Protein AF-A0A498MCF4-F1 (afdb_monomer)

Structure (mmCIF, N/CA/C/O backbone):
data_AF-A0A498MCF4-F1
#
_entry.id   AF-A0A498MCF4-F1
#
loop_
_atom_site.group_PDB
_atom_site.id
_atom_site.type_symbol
_atom_site.label_atom_id
_atom_site.label_alt_id
_atom_site.label_comp_id
_atom_site.label_asym_id
_atom_site.label_entity_id
_atom_site.label_seq_id
_atom_site.pdbx_PDB_ins_code
_atom_site.Cartn_x
_atom_site.Cartn_y
_atom_site.Cartn_z
_atom_site.occupancy
_atom_site.B_iso_or_equiv
_atom_site.auth_seq_id
_atom_site.auth_comp_id
_atom_site.auth_asym_id
_atom_site.auth_atom_id
_atom_site.pdbx_PDB_model_num
ATOM 1 N N . MET A 1 1 ? -23.026 6.624 40.085 1.00 54.22 1 MET A N 1
ATOM 2 C CA . MET A 1 1 ? -23.417 7.138 38.755 1.00 54.22 1 MET A CA 1
ATOM 3 C C . MET A 1 1 ? -22.404 6.622 37.748 1.00 54.22 1 MET A C 1
ATOM 5 O O . MET A 1 1 ? -21.228 6.905 37.920 1.00 54.22 1 MET A O 1
ATOM 9 N N . THR A 1 2 ? -22.813 5.826 36.762 1.00 70.94 2 THR A N 1
ATOM 10 C CA . THR A 1 2 ? -21.945 5.460 35.628 1.00 70.94 2 THR A CA 1
ATOM 11 C C . THR A 1 2 ? -21.746 6.679 34.731 1.00 70.94 2 THR A C 1
ATOM 13 O O . THR A 1 2 ? -22.713 7.376 34.422 1.00 70.94 2 THR A O 1
ATOM 16 N N . SER A 1 3 ? -20.505 6.968 34.336 1.00 88.88 3 SER A N 1
ATOM 17 C CA . SER A 1 3 ? -20.196 8.100 33.459 1.00 88.88 3 SER A C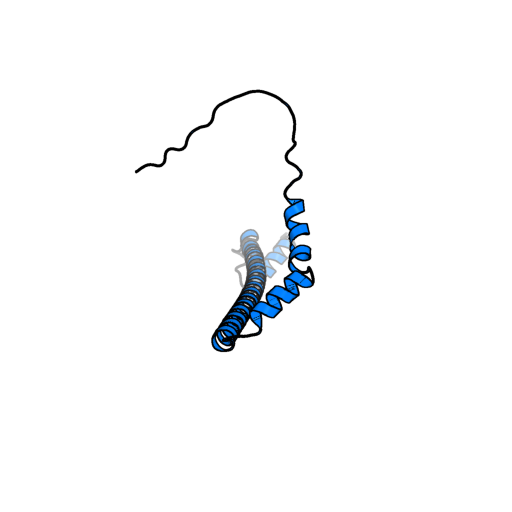A 1
ATOM 18 C C . SER A 1 3 ? -20.729 7.870 32.039 1.00 88.88 3 SER A C 1
ATOM 20 O O . SER A 1 3 ? -20.894 6.733 31.590 1.00 88.88 3 SER A O 1
ATOM 22 N N . ALA A 1 4 ? -20.955 8.957 31.296 1.00 93.19 4 ALA A N 1
ATOM 23 C CA . ALA A 1 4 ? -21.366 8.888 29.892 1.00 93.19 4 ALA A CA 1
ATOM 24 C C . ALA A 1 4 ? -20.371 8.091 29.022 1.00 93.19 4 ALA A C 1
ATOM 26 O O . ALA A 1 4 ? -20.788 7.380 28.110 1.00 93.19 4 ALA A O 1
ATOM 27 N N . SER A 1 5 ? -19.071 8.154 29.341 1.00 91.75 5 SER A N 1
ATOM 28 C CA . SER A 1 5 ? -18.026 7.389 28.649 1.00 91.75 5 SER A CA 1
ATOM 29 C C . SER A 1 5 ? -18.200 5.877 28.804 1.00 91.75 5 SER A C 1
ATOM 31 O O . SER A 1 5 ? -18.088 5.150 27.820 1.00 91.75 5 SER A O 1
ATOM 33 N N . VAL A 1 6 ? -18.544 5.404 30.005 1.00 93.62 6 VAL A N 1
ATOM 34 C CA . VAL A 1 6 ? -18.789 3.979 30.266 1.00 93.62 6 VAL A CA 1
ATOM 35 C C . VAL A 1 6 ? -20.032 3.502 29.516 1.00 93.62 6 VAL A C 1
ATOM 37 O O . VAL A 1 6 ? -19.998 2.461 28.871 1.00 93.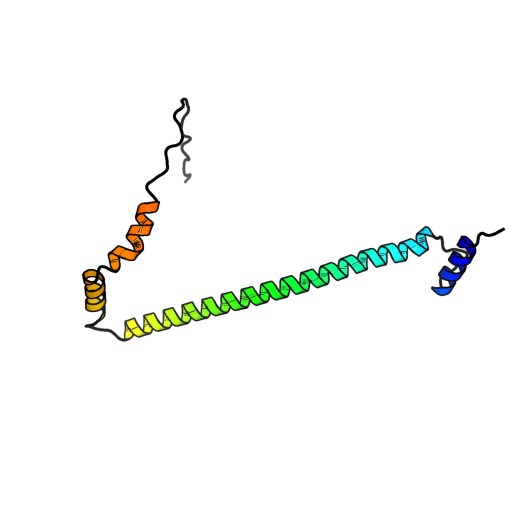62 6 VAL A O 1
ATOM 40 N N . LEU A 1 7 ? -21.116 4.285 29.517 1.00 94.62 7 LEU A N 1
ATOM 41 C CA . LEU A 1 7 ? -22.332 3.932 28.771 1.00 94.62 7 LEU A CA 1
ATOM 42 C C . LEU A 1 7 ? -22.081 3.850 27.259 1.00 94.62 7 LEU A C 1
ATOM 44 O O . LEU A 1 7 ? -22.587 2.941 26.598 1.00 94.62 7 LEU A O 1
ATOM 48 N N . GLN A 1 8 ? -21.285 4.774 26.717 1.00 95.69 8 GLN A N 1
ATOM 49 C CA . GLN A 1 8 ? -20.914 4.752 25.306 1.00 95.69 8 GLN A CA 1
ATOM 50 C C . GLN A 1 8 ? -20.054 3.531 24.978 1.00 95.69 8 GLN A C 1
ATOM 52 O O . GLN A 1 8 ? -20.314 2.876 23.972 1.00 95.69 8 GLN A O 1
ATOM 57 N N . PHE A 1 9 ? -19.080 3.198 25.829 1.00 96.12 9 PHE A N 1
ATOM 58 C CA . PHE A 1 9 ? -18.252 2.007 25.657 1.00 96.12 9 PHE A CA 1
ATOM 59 C C . PHE A 1 9 ? -19.104 0.734 25.596 1.00 96.12 9 PHE A C 1
ATOM 61 O O . PHE A 1 9 ? -19.062 0.030 24.592 1.00 96.12 9 PHE A O 1
ATOM 68 N N . LEU A 1 10 ? -19.965 0.492 26.591 1.00 96.25 10 LEU A N 1
ATOM 69 C CA . LEU A 1 10 ? -20.820 -0.702 26.631 1.00 96.25 10 LEU A CA 1
ATOM 70 C C . LEU A 1 10 ? -21.753 -0.795 25.412 1.00 96.25 10 LEU A C 1
ATOM 72 O O . LEU A 1 10 ? -21.983 -1.883 24.884 1.00 96.25 10 LEU A O 1
ATOM 76 N N . LYS A 1 11 ? -22.285 0.342 24.938 1.00 96.56 11 LYS A N 1
ATOM 77 C CA . LYS A 1 11 ? -23.099 0.396 23.714 1.00 96.56 11 LYS A CA 1
ATOM 78 C C . LYS A 1 11 ? -22.282 0.008 22.480 1.00 96.56 11 LYS A C 1
ATOM 80 O O . LYS A 1 11 ? -22.783 -0.741 21.647 1.00 96.56 11 LYS A O 1
ATOM 85 N N . THR A 1 12 ? -21.056 0.513 22.362 1.00 97.38 12 THR A N 1
ATOM 86 C CA . THR A 1 12 ? -20.153 0.189 21.252 1.00 97.38 12 THR A CA 1
ATOM 87 C C . THR A 1 12 ? -19.761 -1.286 21.281 1.00 97.38 12 THR A C 1
ATOM 89 O O . THR A 1 12 ? -19.913 -1.959 20.271 1.00 97.38 12 THR A O 1
ATOM 92 N N . VAL A 1 13 ? -19.353 -1.825 22.430 1.00 97.56 13 VAL A N 1
ATOM 93 C CA . VAL A 1 13 ? -18.989 -3.245 22.572 1.00 97.56 13 VAL A CA 1
ATOM 94 C C . VAL A 1 13 ? -20.144 -4.155 22.139 1.00 97.56 13 VAL A C 1
ATOM 96 O O . VAL A 1 13 ? -19.968 -5.006 21.268 1.00 97.56 13 VAL A O 1
ATOM 99 N N . LYS A 1 14 ? -21.367 -3.895 22.628 1.00 96.88 14 LYS A N 1
ATOM 100 C CA . LYS A 1 14 ? -22.568 -4.635 22.197 1.00 96.88 14 LYS A CA 1
ATOM 101 C C . LYS A 1 14 ? -22.864 -4.481 20.706 1.00 96.88 14 LYS A C 1
ATOM 103 O O . LYS A 1 14 ? -23.350 -5.420 20.087 1.00 96.88 14 LYS A O 1
ATOM 108 N N . HIS A 1 15 ? -22.596 -3.311 20.124 1.00 97.81 15 HIS A N 1
ATOM 109 C CA . HIS A 1 15 ? -22.800 -3.074 18.693 1.00 97.81 15 HIS A CA 1
ATOM 110 C C . HIS A 1 15 ? -21.900 -3.960 17.823 1.00 97.81 15 HIS A C 1
ATOM 112 O O . HIS A 1 15 ? -22.343 -4.422 16.775 1.00 97.81 15 HIS A O 1
ATOM 118 N N . PHE A 1 16 ? -20.678 -4.234 18.279 1.00 96.94 16 PHE A N 1
ATOM 119 C CA . PHE A 1 16 ? -19.737 -5.135 17.612 1.00 96.94 16 PHE A CA 1
ATOM 120 C C . PHE A 1 16 ? -19.920 -6.616 17.998 1.00 96.94 16 PHE A C 1
ATOM 122 O O . PHE A 1 16 ? -19.178 -7.459 17.510 1.00 96.94 16 PHE A O 1
ATOM 129 N N . GLY A 1 17 ? -20.936 -6.948 18.807 1.00 96.81 17 GLY A N 1
ATOM 130 C CA . GLY A 1 17 ? -21.288 -8.329 19.160 1.00 96.81 17 GLY A CA 1
ATOM 131 C C . GLY A 1 17 ? -20.518 -8.917 20.345 1.00 96.81 17 GLY A C 1
ATOM 132 O O . GLY A 1 17 ? -20.642 -10.110 20.608 1.00 96.81 17 GLY A O 1
ATOM 133 N N . GLU A 1 18 ? -19.761 -8.096 21.068 1.00 96.00 18 GLU A N 1
ATOM 134 C CA . GLU A 1 18 ? -18.926 -8.521 22.191 1.00 96.00 18 GLU A CA 1
ATOM 135 C C . GLU A 1 18 ? -19.680 -8.480 23.535 1.00 96.00 18 GLU A C 1
ATOM 137 O O . GLU A 1 18 ? -20.645 -7.725 23.723 1.00 96.00 18 GLU A O 1
ATOM 142 N N . ASP A 1 19 ? -19.227 -9.285 24.501 1.00 95.19 19 ASP A N 1
ATOM 143 C CA . ASP A 1 19 ? -19.795 -9.323 25.855 1.00 95.19 19 ASP A CA 1
ATOM 144 C C . ASP A 1 19 ? -19.317 -8.114 26.674 1.00 95.19 19 ASP A C 1
ATOM 146 O O . ASP A 1 19 ? -18.217 -8.099 27.227 1.00 95.19 19 ASP A O 1
ATOM 150 N N . ALA A 1 20 ? -20.168 -7.093 26.768 1.00 92.94 20 ALA A N 1
ATOM 151 C CA . ALA A 1 20 ? -19.871 -5.839 27.458 1.00 92.94 20 ALA A CA 1
ATOM 152 C C . ALA A 1 20 ? -19.581 -5.971 28.961 1.00 92.94 20 ALA A C 1
ATOM 154 O O . ALA A 1 20 ? -18.996 -5.049 29.525 1.00 92.94 20 ALA A O 1
ATOM 155 N N . ASP A 1 21 ? -19.948 -7.087 29.596 1.00 91.75 21 ASP A N 1
ATOM 156 C CA . ASP A 1 21 ? -19.653 -7.317 31.014 1.00 91.75 21 ASP A CA 1
ATOM 157 C C . ASP A 1 21 ? -18.266 -7.954 31.224 1.00 91.75 21 ASP A C 1
ATOM 159 O O . ASP A 1 21 ? -17.728 -7.919 32.332 1.00 91.75 21 ASP A O 1
ATOM 163 N N . LYS A 1 22 ? -17.667 -8.517 30.166 1.00 94.31 22 LYS A N 1
ATOM 164 C CA . LYS A 1 22 ? -16.340 -9.158 30.204 1.00 94.31 22 LYS A CA 1
ATOM 165 C C . LYS A 1 22 ? -15.273 -8.390 29.433 1.00 94.31 22 LYS A C 1
ATOM 167 O O . LYS A 1 22 ? -14.100 -8.478 29.780 1.00 94.31 22 LYS A O 1
ATOM 172 N N . MET A 1 23 ? -15.675 -7.630 28.423 1.00 95.94 23 MET A N 1
ATOM 173 C CA . MET A 1 23 ? -14.776 -6.918 27.527 1.00 95.94 23 MET A CA 1
ATOM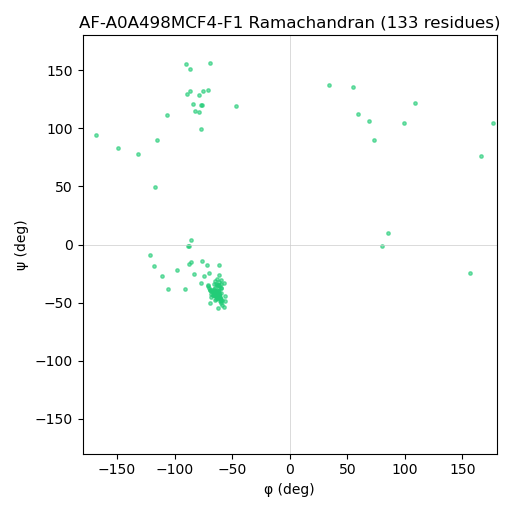 174 C C . MET A 1 23 ? -14.214 -5.651 28.181 1.00 95.94 23 MET A C 1
ATOM 176 O O . MET A 1 23 ? -14.963 -4.735 28.531 1.00 95.94 23 MET A O 1
ATOM 180 N N . GLN A 1 24 ? -12.889 -5.572 28.312 1.00 95.94 24 GLN A N 1
ATOM 181 C CA . GLN A 1 24 ? -12.208 -4.370 28.800 1.00 95.94 24 GLN A CA 1
ATOM 182 C C . GLN A 1 24 ? -11.922 -3.381 27.659 1.00 95.94 24 GLN A C 1
ATOM 184 O O . GLN A 1 24 ? -11.719 -3.804 26.519 1.00 95.94 24 GLN A O 1
ATOM 189 N N . PRO A 1 25 ? -11.858 -2.063 27.934 1.00 95.81 25 PRO A N 1
ATOM 190 C CA . PRO A 1 25 ? -11.537 -1.067 26.914 1.00 95.81 25 PRO A CA 1
ATOM 191 C C . PRO A 1 25 ? -10.210 -1.318 26.199 1.00 95.81 25 PRO A C 1
ATOM 193 O O . PRO A 1 25 ? -10.170 -1.241 24.975 1.00 95.81 25 PRO A O 1
ATOM 196 N N . ASP A 1 26 ? -9.154 -1.655 26.940 1.00 97.38 26 ASP A N 1
ATOM 197 C CA . ASP A 1 26 ? -7.817 -1.863 26.371 1.00 97.38 26 ASP A CA 1
ATOM 198 C C . ASP A 1 26 ? -7.783 -3.063 25.416 1.00 97.38 26 ASP A C 1
ATOM 200 O O . ASP A 1 26 ? -7.149 -3.008 24.367 1.00 97.38 26 ASP A O 1
ATOM 204 N N . GLU A 1 27 ? -8.522 -4.124 25.743 1.00 97.19 27 GLU A N 1
ATOM 205 C CA . GLU A 1 27 ? -8.668 -5.299 24.883 1.00 97.19 27 GLU A CA 1
ATOM 206 C C . GLU A 1 27 ? -9.485 -4.962 23.631 1.00 97.19 27 GLU A C 1
ATOM 208 O O . GLU A 1 27 ? -9.024 -5.177 22.511 1.00 97.19 27 GLU A O 1
ATOM 213 N N . PHE A 1 28 ? -10.659 -4.345 23.806 1.00 97.69 28 PHE A N 1
ATOM 214 C CA . PHE A 1 28 ? -11.542 -3.978 22.701 1.00 97.69 28 PHE A CA 1
ATOM 215 C C . PHE A 1 28 ? -10.865 -3.028 21.709 1.00 97.69 28 PHE A C 1
ATOM 217 O O . PHE A 1 28 ? -10.868 -3.274 20.504 1.00 97.69 28 PHE A O 1
ATOM 224 N N . PHE A 1 29 ? -10.269 -1.938 22.199 1.00 98.00 29 PHE A N 1
ATOM 225 C CA . PHE A 1 29 ? -9.595 -0.962 21.344 1.00 98.00 29 PHE A CA 1
ATOM 226 C C . PHE A 1 29 ? -8.246 -1.468 20.828 1.00 98.00 29 PHE A C 1
ATOM 228 O O . PHE A 1 29 ? -7.862 -1.090 19.722 1.00 98.00 29 PHE A O 1
ATOM 235 N N . GLY A 1 30 ? -7.582 -2.374 21.550 1.00 98.25 30 GLY A N 1
ATOM 236 C CA . GLY A 1 30 ? -6.373 -3.053 21.085 1.00 98.25 30 GLY A CA 1
ATOM 237 C C . GLY A 1 30 ? -6.595 -3.863 19.803 1.00 98.25 30 GLY A C 1
ATOM 238 O O . GLY A 1 30 ? -5.727 -3.872 18.932 1.00 98.25 30 GLY A O 1
ATOM 239 N N . ILE A 1 31 ? -7.780 -4.461 19.619 1.00 98.12 31 ILE A N 1
ATOM 240 C CA . ILE A 1 31 ? -8.146 -5.144 18.364 1.00 98.12 31 ILE A CA 1
ATOM 241 C C . ILE A 1 31 ? -8.105 -4.164 17.184 1.00 98.12 31 ILE A C 1
ATOM 243 O O . ILE A 1 31 ? -7.522 -4.462 16.138 1.00 98.12 31 ILE A O 1
ATOM 247 N N . PHE A 1 32 ? -8.708 -2.982 17.343 1.00 98.38 32 PHE A N 1
ATOM 248 C CA . PHE A 1 32 ? -8.725 -1.967 16.290 1.00 98.38 32 PHE A CA 1
ATOM 249 C C . PHE A 1 32 ? -7.346 -1.359 16.060 1.00 98.38 32 PHE A C 1
ATOM 251 O O . PHE A 1 32 ? -6.990 -1.132 14.909 1.00 98.38 32 PHE A O 1
ATOM 258 N N . ASP A 1 33 ? -6.563 -1.121 17.111 1.00 98.56 33 ASP A N 1
ATOM 259 C CA . ASP A 1 33 ? -5.198 -0.604 16.985 1.00 98.56 33 ASP A CA 1
ATOM 260 C C . ASP A 1 33 ? -4.317 -1.564 16.167 1.00 98.56 33 ASP A C 1
ATOM 262 O O . ASP A 1 33 ? -3.738 -1.181 15.145 1.00 98.56 33 ASP A O 1
ATOM 266 N N . GLN A 1 34 ? -4.347 -2.856 16.509 1.00 98.62 34 GLN A N 1
ATOM 267 C CA . GLN A 1 34 ? -3.636 -3.898 15.769 1.00 98.62 34 GLN A CA 1
ATOM 268 C C . GLN A 1 34 ? -4.128 -4.026 14.316 1.00 98.62 34 GLN A C 1
ATOM 270 O O . GLN A 1 34 ? -3.326 -4.218 13.390 1.00 98.62 34 GLN A O 1
ATOM 275 N N . PHE A 1 35 ? -5.440 -3.914 14.089 1.00 98.69 35 PHE A N 1
ATOM 276 C CA . PHE A 1 35 ? -6.013 -3.895 12.743 1.00 98.69 35 PHE A CA 1
ATOM 277 C C . PHE A 1 35 ? -5.533 -2.680 11.942 1.00 98.69 35 PHE A C 1
ATOM 279 O O . PHE A 1 35 ? -5.121 -2.826 10.795 1.00 98.69 35 PHE A O 1
ATOM 286 N N . LEU A 1 36 ? -5.547 -1.481 12.524 1.00 98.62 36 LEU A N 1
ATOM 287 C CA . LEU A 1 36 ? -5.123 -0.259 11.842 1.00 98.62 36 LEU A CA 1
ATOM 288 C C . LEU A 1 36 ? -3.636 -0.299 11.489 1.00 98.62 36 LEU A C 1
ATOM 290 O O . LEU A 1 36 ? -3.273 0.103 10.380 1.00 98.62 36 LEU A O 1
ATOM 294 N N . GLN A 1 37 ? -2.799 -0.828 12.383 1.00 98.62 37 GLN A N 1
ATOM 295 C CA . GLN A 1 37 ? -1.380 -1.026 12.115 1.00 98.62 37 GLN A CA 1
ATOM 296 C C . GLN A 1 37 ? -1.163 -2.006 10.953 1.00 98.62 37 GLN A C 1
ATOM 298 O O . GLN A 1 37 ? -0.548 -1.641 9.950 1.00 98.62 37 GLN A O 1
ATOM 303 N N . SER A 1 38 ? -1.740 -3.208 11.033 1.00 98.69 38 SER A N 1
ATOM 304 C CA . SER A 1 38 ? -1.601 -4.222 9.973 1.00 98.69 38 SER A CA 1
ATOM 305 C C . SER A 1 38 ? -2.194 -3.763 8.634 1.00 98.69 38 SER A C 1
ATOM 307 O O . SER A 1 38 ? -1.635 -4.027 7.570 1.00 98.69 38 SER A O 1
ATOM 309 N N . PHE A 1 39 ? -3.288 -3.001 8.655 1.00 98.62 39 PHE A N 1
ATOM 310 C CA . PHE A 1 39 ? -3.881 -2.413 7.456 1.00 98.62 39 PHE A CA 1
ATOM 311 C C . PHE A 1 39 ? -2.983 -1.340 6.822 1.00 98.62 39 PHE A C 1
ATOM 313 O O . PHE A 1 39 ? -2.896 -1.245 5.593 1.00 98.62 39 PHE A O 1
ATOM 320 N N . ALA A 1 40 ? -2.318 -0.513 7.632 1.00 98.44 40 ALA A N 1
ATOM 321 C CA . ALA A 1 40 ? -1.363 0.477 7.143 1.00 98.44 40 ALA A CA 1
ATOM 322 C C . ALA A 1 40 ? -0.136 -0.194 6.507 1.00 98.44 40 ALA A C 1
ATOM 324 O O . ALA A 1 40 ? 0.265 0.193 5.407 1.00 98.44 40 ALA A O 1
ATOM 325 N N . GLU A 1 41 ? 0.395 -1.233 7.152 1.00 98.56 41 GLU A N 1
ATOM 326 C CA . GLU A 1 41 ? 1.491 -2.058 6.635 1.00 98.56 41 GLU A CA 1
ATOM 327 C C . GLU A 1 41 ? 1.109 -2.699 5.295 1.00 98.56 41 GLU A C 1
ATOM 329 O O . GLU A 1 41 ? 1.783 -2.466 4.291 1.00 98.56 41 GLU A O 1
ATOM 334 N N . ALA A 1 42 ? -0.040 -3.376 5.221 1.00 98.56 42 ALA A N 1
ATOM 335 C CA . ALA A 1 42 ? -0.521 -4.002 3.990 1.00 98.56 42 ALA A CA 1
ATOM 336 C C . ALA A 1 42 ? -0.720 -2.991 2.844 1.00 98.56 42 ALA A C 1
ATOM 338 O O . ALA A 1 42 ? -0.414 -3.280 1.683 1.00 98.56 42 ALA A O 1
ATOM 339 N N . ARG A 1 43 ? -1.204 -1.773 3.136 1.00 98.38 43 ARG A N 1
ATOM 340 C CA . ARG A 1 43 ? -1.292 -0.707 2.121 1.00 98.38 43 ARG A CA 1
ATOM 341 C C . ARG A 1 43 ? 0.082 -0.306 1.596 1.00 98.38 43 ARG A C 1
ATOM 343 O O . ARG A 1 43 ? 0.241 -0.161 0.383 1.00 98.38 43 ARG A O 1
ATOM 350 N N . GLN A 1 44 ? 1.059 -0.141 2.482 1.00 98.38 44 GLN A N 1
ATOM 351 C CA . GLN A 1 44 ? 2.417 0.225 2.092 1.00 98.38 44 GLN A CA 1
ATOM 352 C C . GLN A 1 44 ? 3.101 -0.897 1.298 1.00 98.38 44 GLN A C 1
ATOM 354 O O . GLN A 1 44 ? 3.773 -0.629 0.300 1.00 98.38 44 GLN A O 1
ATOM 359 N N . GLU A 1 45 ? 2.912 -2.151 1.699 1.00 98.19 45 GLU A N 1
ATOM 360 C CA . GLU A 1 45 ? 3.436 -3.320 0.994 1.00 98.19 45 GLU A CA 1
ATOM 361 C C . GLU A 1 45 ? 2.860 -3.443 -0.417 1.00 98.19 45 GLU A C 1
ATOM 363 O O . GLU A 1 45 ? 3.618 -3.639 -1.368 1.00 98.19 45 GLU A O 1
ATOM 368 N N . ASN A 1 46 ? 1.552 -3.238 -0.584 1.00 98.06 46 ASN A N 1
ATOM 369 C CA . ASN A 1 46 ? 0.906 -3.247 -1.896 1.00 98.06 46 ASN A CA 1
ATOM 370 C C . ASN A 1 46 ? 1.455 -2.152 -2.822 1.00 98.06 46 ASN A C 1
ATOM 372 O O . ASN A 1 46 ? 1.723 -2.408 -3.999 1.00 98.06 46 ASN A O 1
ATOM 376 N N . GLU A 1 47 ? 1.670 -0.943 -2.298 1.00 97.69 47 GLU A N 1
ATOM 377 C CA . GLU A 1 47 ? 2.296 0.150 -3.050 1.00 97.69 47 GLU A CA 1
ATOM 378 C C . GLU A 1 47 ? 3.729 -0.212 -3.471 1.00 97.69 47 GLU A C 1
ATOM 380 O O . GLU A 1 47 ? 4.105 -0.041 -4.633 1.00 97.69 47 GLU A O 1
ATOM 385 N N . ASN A 1 48 ? 4.522 -0.766 -2.551 1.00 97.69 48 ASN A N 1
AT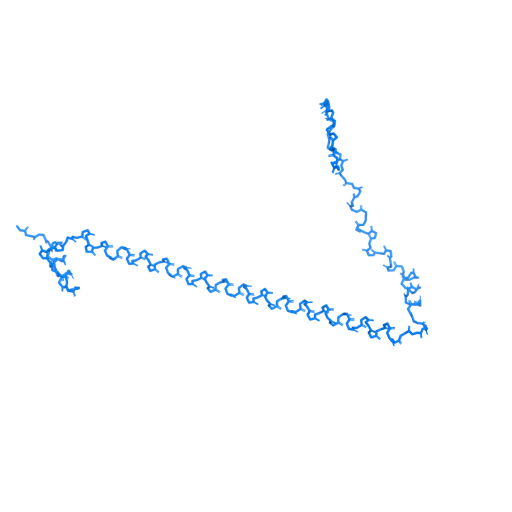OM 386 C CA . ASN A 1 48 ? 5.894 -1.192 -2.825 1.00 97.69 48 ASN A CA 1
ATOM 387 C C . ASN A 1 48 ? 5.945 -2.314 -3.873 1.00 97.69 48 ASN A C 1
ATOM 389 O O . ASN A 1 48 ? 6.785 -2.278 -4.774 1.00 97.69 48 ASN A O 1
ATOM 393 N N . MET A 1 49 ? 5.039 -3.290 -3.784 1.00 96.88 49 MET A N 1
ATOM 394 C CA . MET A 1 49 ? 4.906 -4.379 -4.753 1.00 96.88 49 MET A CA 1
ATOM 395 C C . MET A 1 49 ? 4.554 -3.854 -6.143 1.00 96.88 49 MET A C 1
ATOM 397 O O . MET A 1 49 ? 5.173 -4.270 -7.124 1.00 96.88 49 MET A O 1
ATOM 401 N N . ARG A 1 50 ? 3.618 -2.899 -6.238 1.00 96.50 50 ARG A N 1
ATOM 402 C CA . ARG A 1 50 ? 3.270 -2.260 -7.513 1.00 96.50 50 ARG A CA 1
ATOM 403 C C . ARG A 1 50 ? 4.482 -1.558 -8.128 1.00 96.50 50 ARG A C 1
ATOM 405 O O . ARG A 1 50 ? 4.800 -1.812 -9.286 1.00 96.50 50 ARG A O 1
ATOM 412 N N . ARG A 1 51 ? 5.206 -0.753 -7.342 1.00 96.19 51 ARG A N 1
ATOM 413 C CA . ARG A 1 51 ? 6.410 -0.039 -7.808 1.00 96.19 51 ARG A CA 1
ATOM 414 C C . ARG A 1 51 ? 7.511 -0.982 -8.284 1.00 96.19 51 ARG A C 1
ATOM 416 O O . ARG A 1 51 ? 8.079 -0.763 -9.348 1.00 96.19 51 ARG A O 1
ATOM 423 N N . ARG A 1 52 ? 7.795 -2.048 -7.527 1.00 95.50 52 ARG A N 1
ATOM 424 C CA . ARG A 1 52 ? 8.803 -3.052 -7.910 1.00 95.50 52 ARG A CA 1
ATOM 425 C C . ARG A 1 52 ? 8.443 -3.742 -9.218 1.00 95.50 52 ARG A C 1
ATOM 427 O O . ARG A 1 52 ? 9.306 -3.894 -10.073 1.00 95.50 52 ARG A O 1
ATOM 434 N N . LYS A 1 53 ? 7.171 -4.108 -9.390 1.00 95.69 53 LYS A N 1
ATOM 435 C CA . LYS A 1 53 ? 6.687 -4.740 -10.618 1.00 95.69 53 LYS A CA 1
ATOM 436 C C . LYS A 1 53 ? 6.860 -3.826 -11.835 1.00 95.69 53 LYS A C 1
ATOM 438 O O . LYS A 1 53 ? 7.312 -4.284 -12.879 1.00 95.69 53 LYS A O 1
ATOM 443 N N . GLU A 1 54 ? 6.550 -2.538 -11.696 1.00 94.38 54 GLU A N 1
ATOM 444 C CA . GLU A 1 54 ? 6.746 -1.545 -12.762 1.00 94.38 54 GLU A CA 1
ATOM 445 C C . GLU A 1 54 ? 8.233 -1.334 -13.100 1.00 94.38 54 GLU A C 1
ATOM 447 O O . GLU A 1 54 ? 8.601 -1.240 -14.274 1.00 94.38 54 GLU A O 1
ATOM 452 N N . GLU A 1 55 ? 9.108 -1.285 -12.092 1.00 93.69 55 GLU A N 1
ATOM 453 C CA . GLU A 1 55 ? 10.554 -1.140 -12.291 1.00 93.69 55 GLU A CA 1
ATOM 454 C C . GLU A 1 55 ? 11.171 -2.374 -12.964 1.00 93.69 55 GLU A C 1
ATOM 456 O O . GLU A 1 55 ? 11.964 -2.241 -13.901 1.00 93.69 55 GLU A O 1
ATOM 461 N N . GLU A 1 56 ? 10.774 -3.571 -12.535 1.00 94.00 56 GLU A N 1
ATOM 462 C CA . GLU A 1 56 ? 11.214 -4.834 -13.124 1.00 94.00 56 GLU A CA 1
ATOM 463 C C . GLU A 1 56 ? 10.752 -4.960 -14.579 1.00 94.00 56 GLU A C 1
ATOM 465 O O . GLU A 1 56 ? 11.556 -5.278 -15.457 1.00 94.00 56 GLU A O 1
ATOM 470 N N . GLU A 1 57 ? 9.497 -4.611 -14.873 1.00 94.25 57 GLU A N 1
ATOM 471 C CA . GLU A 1 57 ? 8.982 -4.609 -16.242 1.00 94.25 57 GLU A CA 1
ATOM 472 C C . GLU A 1 57 ? 9.724 -3.593 -17.122 1.00 94.25 57 GLU A C 1
ATOM 474 O O . GLU A 1 57 ? 10.108 -3.899 -18.256 1.00 94.25 57 GLU A O 1
ATOM 479 N N . ARG A 1 58 ? 9.999 -2.391 -16.603 1.00 94.88 58 ARG A N 1
ATOM 480 C CA . ARG A 1 58 ? 10.787 -1.381 -17.320 1.00 94.88 58 ARG A CA 1
ATOM 481 C C . ARG A 1 58 ? 12.204 -1.875 -17.604 1.00 94.88 58 ARG A C 1
ATOM 483 O O . ARG A 1 58 ? 12.705 -1.681 -18.714 1.00 94.88 58 ARG A O 1
ATOM 490 N N . ARG A 1 59 ? 12.849 -2.516 -16.628 1.00 95.12 59 ARG A N 1
ATOM 491 C CA . ARG A 1 59 ? 14.192 -3.084 -16.780 1.00 95.12 59 ARG A CA 1
ATOM 492 C C . ARG A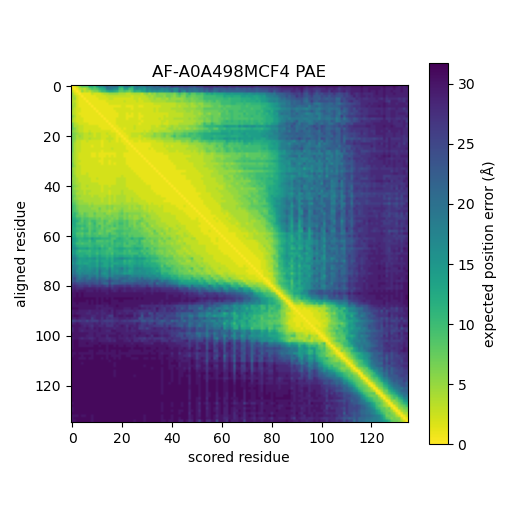 1 59 ? 14.206 -4.203 -17.820 1.00 95.12 59 ARG A C 1
ATOM 494 O O . ARG A 1 59 ? 15.047 -4.162 -18.716 1.00 95.12 59 ARG A O 1
ATOM 501 N N . ALA A 1 60 ? 13.247 -5.125 -17.758 1.00 95.94 60 ALA A N 1
ATOM 502 C CA . ALA A 1 60 ? 13.108 -6.214 -18.722 1.00 95.94 60 ALA A CA 1
ATOM 503 C C . ALA A 1 60 ? 12.899 -5.690 -20.152 1.00 95.94 60 ALA A C 1
ATOM 505 O O . ALA A 1 60 ? 13.536 -6.172 -21.089 1.00 95.94 60 ALA A O 1
ATOM 506 N N . ARG A 1 61 ? 12.075 -4.646 -20.329 1.00 95.19 61 ARG A N 1
ATOM 507 C CA . ARG A 1 61 ? 11.875 -3.993 -21.636 1.00 95.19 61 ARG A CA 1
ATOM 508 C C . ARG A 1 61 ? 13.166 -3.377 -22.180 1.00 95.19 61 ARG A C 1
ATOM 510 O O . ARG A 1 61 ? 13.471 -3.565 -23.355 1.00 95.19 61 ARG A O 1
ATOM 517 N N . MET A 1 62 ? 13.936 -2.670 -21.351 1.00 93.50 62 MET A N 1
ATOM 518 C CA . MET A 1 62 ? 15.208 -2.073 -21.787 1.00 93.50 62 MET A CA 1
ATOM 519 C C . MET A 1 62 ? 16.259 -3.134 -22.133 1.00 93.50 62 MET A C 1
ATOM 521 O O . MET A 1 62 ? 16.962 -3.004 -23.134 1.00 93.50 62 MET A O 1
ATOM 525 N N . GLU A 1 63 ? 16.351 -4.201 -21.339 1.00 94.50 63 GLU A N 1
ATOM 526 C CA . GLU A 1 63 ? 17.268 -5.310 -21.608 1.00 94.50 63 GLU A CA 1
ATOM 527 C C . GLU A 1 63 ? 16.911 -6.036 -22.913 1.00 94.50 63 GLU A C 1
ATOM 529 O O . GLU A 1 63 ? 17.796 -6.308 -23.729 1.00 94.50 63 GLU A O 1
ATOM 534 N N . ALA A 1 64 ? 15.618 -6.274 -23.159 1.00 95.81 64 ALA A N 1
ATOM 535 C CA . ALA A 1 64 ? 15.136 -6.863 -24.404 1.00 95.81 64 ALA A CA 1
ATOM 536 C C . ALA A 1 64 ? 15.485 -5.994 -25.623 1.00 95.81 64 ALA A C 1
ATOM 538 O O . ALA A 1 64 ? 16.025 -6.510 -26.603 1.00 95.81 64 ALA A O 1
ATOM 539 N N . GLN A 1 65 ? 15.262 -4.677 -25.543 1.00 94.81 65 GLN A N 1
ATOM 540 C CA . GLN A 1 65 ? 15.610 -3.746 -26.623 1.00 94.81 65 GLN A CA 1
ATOM 541 C C . GLN A 1 65 ? 17.116 -3.725 -26.909 1.00 94.81 65 GLN A C 1
ATOM 543 O O . GLN A 1 65 ? 17.525 -3.788 -28.069 1.00 94.81 65 GLN A O 1
ATOM 548 N N . LEU A 1 66 ? 17.961 -3.686 -25.873 1.00 94.12 66 LEU A N 1
ATOM 549 C CA . LEU A 1 66 ? 19.415 -3.690 -26.047 1.00 94.12 66 LEU A CA 1
ATOM 550 C C . LEU A 1 66 ? 19.910 -5.014 -26.648 1.00 94.12 66 LEU A C 1
ATOM 552 O O . LEU A 1 66 ? 20.809 -5.021 -27.493 1.00 94.12 66 LEU A O 1
ATOM 556 N N . LYS A 1 67 ? 19.318 -6.140 -26.236 1.00 95.56 67 LYS A N 1
ATOM 557 C CA . LYS A 1 67 ? 19.620 -7.461 -26.795 1.00 95.56 67 LYS A CA 1
ATOM 558 C C . LYS A 1 67 ? 19.240 -7.540 -28.273 1.00 95.56 67 LYS A C 1
ATOM 560 O O . LYS A 1 67 ? 20.049 -8.011 -29.071 1.00 95.56 67 LYS A O 1
ATOM 565 N N . GLU A 1 68 ? 18.067 -7.032 -28.644 1.00 95.12 68 GLU A N 1
ATOM 566 C CA . GLU A 1 68 ? 17.621 -6.971 -30.038 1.00 95.12 68 GLU A CA 1
ATOM 567 C C . GLU A 1 68 ? 18.543 -6.079 -30.886 1.00 95.12 68 GLU A C 1
ATOM 569 O O . GLU A 1 68 ? 18.944 -6.474 -31.982 1.00 95.12 68 GLU A O 1
ATOM 574 N N . GLN A 1 69 ? 18.952 -4.914 -30.369 1.00 93.25 69 GLN A N 1
ATOM 575 C CA . GLN A 1 69 ? 19.912 -4.030 -31.041 1.00 93.25 69 GLN A CA 1
ATOM 576 C C . GLN A 1 69 ? 21.251 -4.728 -31.300 1.00 93.25 69 GLN A C 1
ATOM 578 O O . GLN A 1 69 ? 21.744 -4.712 -32.427 1.00 93.25 69 GLN A O 1
ATOM 583 N N . ARG A 1 70 ? 21.812 -5.396 -30.283 1.00 93.06 70 ARG A N 1
ATOM 584 C CA . ARG A 1 70 ? 23.067 -6.156 -30.413 1.00 93.06 70 ARG A CA 1
ATOM 585 C C . ARG A 1 70 ? 22.947 -7.294 -31.421 1.00 93.06 70 ARG A C 1
ATOM 587 O O . ARG A 1 70 ? 23.892 -7.568 -32.159 1.00 93.06 70 ARG A O 1
ATOM 594 N N . GLU A 1 71 ? 21.800 -7.968 -31.472 1.00 92.94 71 GLU A N 1
ATOM 595 C CA . GLU A 1 71 ? 21.569 -9.030 -32.450 1.00 92.94 71 GLU A CA 1
ATOM 596 C C . GLU A 1 71 ? 21.470 -8.480 -33.878 1.00 92.94 71 GLU A C 1
ATOM 598 O O . GLU A 1 71 ? 22.079 -9.055 -34.784 1.00 92.94 71 GLU A O 1
ATOM 603 N N . LYS A 1 72 ? 20.763 -7.359 -34.078 1.00 93.44 72 LYS A N 1
ATOM 604 C CA . LYS A 1 72 ? 20.691 -6.661 -35.372 1.00 93.44 72 LYS A CA 1
ATOM 605 C C . LYS A 1 72 ? 22.070 -6.204 -35.835 1.00 93.44 72 LYS A C 1
ATOM 607 O O . LYS A 1 72 ? 22.427 -6.468 -36.978 1.00 93.44 72 LYS A O 1
ATOM 612 N N . GLU A 1 73 ? 22.871 -5.604 -34.955 1.00 90.31 73 GLU A N 1
ATOM 613 C CA . GLU A 1 73 ? 24.236 -5.177 -35.283 1.00 90.31 73 GLU A CA 1
ATOM 614 C C . GLU A 1 73 ? 25.124 -6.371 -35.658 1.00 90.31 73 GLU A C 1
ATOM 616 O O . GLU A 1 73 ? 25.818 -6.337 -36.672 1.00 90.31 73 GLU A O 1
ATOM 621 N N . ARG A 1 74 ? 25.053 -7.475 -34.903 1.00 89.38 74 ARG A N 1
ATOM 622 C CA . ARG A 1 74 ? 25.791 -8.704 -35.229 1.00 89.38 74 ARG A CA 1
ATOM 623 C C . ARG A 1 74 ? 25.369 -9.284 -36.580 1.00 89.38 74 ARG A C 1
ATOM 625 O O . ARG A 1 74 ? 26.226 -9.747 -37.326 1.00 89.38 74 ARG A O 1
ATOM 632 N N . LYS A 1 75 ? 24.068 -9.286 -36.897 1.00 89.19 75 LYS A N 1
ATOM 633 C CA . LYS A 1 75 ? 23.560 -9.734 -38.206 1.00 89.19 75 LYS A CA 1
ATOM 634 C C . LYS A 1 75 ? 24.033 -8.814 -39.333 1.00 89.19 75 LYS A C 1
ATOM 636 O O . LYS A 1 75 ? 24.474 -9.324 -40.353 1.00 89.19 75 LYS A O 1
ATOM 641 N N . ALA A 1 76 ? 24.008 -7.497 -39.129 1.00 85.56 76 ALA A N 1
ATOM 642 C CA . ALA A 1 76 ? 24.491 -6.525 -40.107 1.00 85.56 76 ALA A CA 1
ATOM 643 C C . ALA A 1 76 ? 25.997 -6.675 -40.378 1.00 85.56 76 ALA A C 1
ATOM 645 O O . ALA A 1 76 ? 26.400 -6.697 -41.534 1.00 85.56 76 ALA A O 1
ATOM 646 N N . ARG A 1 77 ? 26.822 -6.862 -39.335 1.00 81.12 77 ARG A N 1
ATOM 647 C CA . ARG A 1 77 ? 28.264 -7.127 -39.492 1.00 81.12 77 ARG A CA 1
ATOM 648 C C . ARG A 1 77 ? 28.535 -8.417 -40.269 1.00 81.12 77 ARG A C 1
ATOM 650 O O . ARG A 1 77 ? 29.325 -8.391 -41.198 1.00 81.12 77 ARG A O 1
ATOM 657 N N . LYS A 1 78 ? 27.827 -9.509 -39.955 1.00 79.56 78 LYS A N 1
ATOM 658 C CA . LYS A 1 78 ? 27.949 -10.776 -40.703 1.00 79.56 78 LYS A CA 1
ATOM 659 C C . LYS A 1 78 ? 27.488 -10.667 -42.159 1.00 79.56 78 LYS A C 1
ATOM 661 O O . LYS A 1 78 ? 28.021 -11.353 -43.017 1.00 79.56 78 LYS A O 1
ATOM 666 N N . ALA A 1 79 ? 26.478 -9.842 -42.438 1.00 72.81 79 ALA A N 1
ATOM 667 C CA . ALA A 1 79 ? 26.022 -9.601 -43.804 1.00 72.81 79 ALA A CA 1
ATOM 668 C C . ALA A 1 79 ? 27.036 -8.778 -44.616 1.00 72.81 79 ALA A C 1
ATOM 670 O O . ALA A 1 79 ? 27.192 -9.048 -45.800 1.00 72.81 79 ALA A O 1
ATOM 671 N N . LYS A 1 80 ? 27.740 -7.829 -43.980 1.00 64.81 80 LYS A N 1
ATOM 672 C CA . LYS A 1 80 ? 28.858 -7.097 -44.597 1.00 64.81 80 LYS A CA 1
ATOM 673 C C . LYS A 1 80 ? 30.070 -7.996 -44.854 1.00 64.81 80 LYS A C 1
ATOM 675 O O . LYS A 1 80 ? 30.584 -8.010 -45.959 1.00 64.81 80 LYS A O 1
ATOM 680 N N . GLU A 1 81 ? 30.440 -8.828 -43.880 1.00 61.31 81 GLU A N 1
ATOM 681 C CA . GLU A 1 81 ? 31.554 -9.786 -43.997 1.00 61.31 81 GLU A CA 1
ATOM 682 C C . GLU A 1 81 ? 31.332 -10.829 -45.111 1.00 61.31 81 GLU A C 1
ATOM 684 O O . GLU A 1 81 ? 32.275 -11.250 -45.766 1.00 61.31 81 GLU A O 1
ATOM 689 N N . ASN A 1 82 ? 30.078 -11.211 -45.375 1.00 57.53 82 ASN A N 1
ATOM 690 C CA . ASN A 1 82 ? 29.727 -12.117 -46.474 1.00 57.53 82 ASN A CA 1
ATOM 691 C C . ASN A 1 82 ? 29.475 -11.397 -47.819 1.00 57.53 82 ASN A C 1
ATOM 693 O O . ASN A 1 82 ? 29.115 -12.066 -48.789 1.00 57.53 82 ASN A O 1
ATOM 697 N N . GLY A 1 83 ? 29.569 -10.062 -47.869 1.00 55.28 83 GLY A N 1
ATOM 698 C CA . GLY A 1 83 ? 29.142 -9.236 -49.004 1.00 55.28 83 GLY A CA 1
ATOM 699 C C . GLY A 1 83 ? 30.222 -8.362 -49.644 1.00 55.28 83 GLY A C 1
ATOM 700 O O . GLY A 1 83 ? 29.957 -7.804 -50.704 1.00 55.28 83 GLY A O 1
ATOM 701 N N . GLU A 1 84 ? 31.411 -8.243 -49.055 1.00 51.00 84 GLU A N 1
ATOM 702 C CA . GLU A 1 84 ? 32.480 -7.378 -49.569 1.00 51.00 84 GLU A CA 1
ATOM 703 C C . GLU A 1 84 ? 33.808 -8.140 -49.616 1.00 51.00 84 GLU A C 1
ATOM 705 O O . GLU A 1 84 ? 34.683 -7.982 -48.771 1.00 51.00 84 GLU A O 1
ATOM 710 N N . ASP A 1 85 ? 33.945 -8.978 -50.642 1.00 51.06 85 ASP A N 1
ATOM 711 C CA . ASP A 1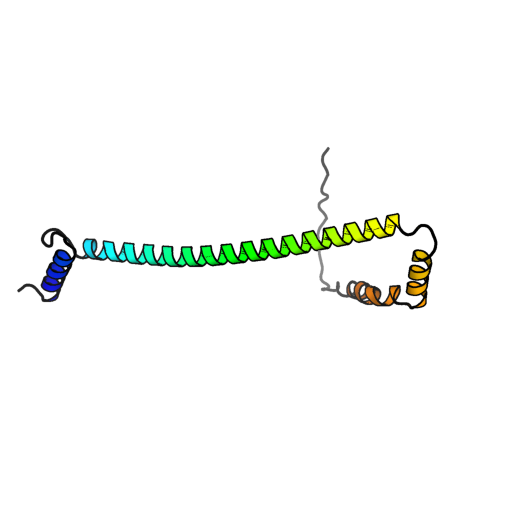 85 ? 35.258 -9.236 -51.220 1.00 51.06 85 ASP A CA 1
ATOM 712 C C . ASP A 1 85 ? 35.522 -8.077 -52.200 1.00 51.06 85 ASP A C 1
ATOM 714 O O . ASP A 1 85 ? 34.797 -7.900 -53.182 1.00 51.06 85 ASP A O 1
ATOM 718 N N . ASP A 1 86 ? 36.534 -7.274 -51.876 1.00 53.44 86 ASP A N 1
ATOM 719 C CA . ASP A 1 86 ? 37.262 -6.362 -52.766 1.00 53.44 86 ASP A CA 1
ATOM 720 C C . ASP A 1 86 ? 36.571 -5.053 -53.243 1.00 53.44 86 ASP A C 1
ATOM 722 O O . ASP A 1 86 ? 36.002 -4.967 -54.331 1.00 53.44 86 ASP A O 1
ATOM 726 N N . GLY A 1 87 ? 36.738 -3.950 -52.487 1.00 56.34 87 GLY A N 1
ATOM 727 C CA . GLY A 1 87 ? 36.803 -2.616 -53.122 1.00 56.34 87 GLY A CA 1
ATOM 728 C C . GLY A 1 87 ? 36.451 -1.363 -52.306 1.00 56.34 87 GLY A C 1
ATOM 729 O O . GLY A 1 87 ? 36.933 -0.289 -52.656 1.00 56.34 87 GLY A O 1
ATOM 730 N N . GLY A 1 88 ? 35.640 -1.457 -51.246 1.00 65.25 88 GLY A N 1
ATOM 731 C CA . GLY A 1 88 ? 35.090 -0.271 -50.555 1.00 65.25 88 GLY A CA 1
ATOM 732 C C . GLY A 1 88 ? 35.709 0.051 -49.192 1.00 65.25 88 GLY A C 1
ATOM 733 O O . GLY A 1 88 ? 35.964 1.212 -48.882 1.00 65.25 88 GLY A O 1
ATOM 734 N N . GLU A 1 89 ? 36.019 -0.968 -48.387 1.00 73.62 89 GLU A N 1
ATOM 735 C CA . GLU A 1 89 ? 36.435 -0.765 -46.989 1.00 73.62 89 GLU A CA 1
ATOM 736 C C . GLU A 1 89 ? 37.781 -0.030 -46.850 1.00 73.62 89 GLU A C 1
ATOM 738 O O . GLU A 1 89 ? 37.978 0.769 -45.929 1.00 73.62 89 GLU A O 1
ATOM 743 N N . PHE A 1 90 ? 38.717 -0.262 -47.780 1.00 77.94 90 PHE A N 1
ATOM 744 C CA . PHE A 1 90 ? 39.990 0.461 -47.811 1.00 77.94 90 PHE A CA 1
ATOM 745 C C . PHE A 1 90 ? 39.796 1.931 -48.199 1.00 77.94 90 PHE A C 1
ATOM 747 O O . PHE A 1 90 ? 40.445 2.798 -47.616 1.00 77.94 90 PHE A O 1
ATOM 754 N N . ASP A 1 91 ? 38.896 2.227 -49.141 1.00 79.69 91 ASP A N 1
ATOM 755 C CA . ASP A 1 91 ? 38.618 3.600 -49.568 1.00 79.69 91 ASP A CA 1
ATOM 756 C C . ASP A 1 91 ? 37.879 4.391 -48.483 1.00 79.69 91 ASP A C 1
ATOM 758 O O . ASP A 1 91 ? 38.209 5.552 -48.251 1.00 79.69 91 ASP A O 1
ATOM 762 N N . ASP A 1 92 ? 36.980 3.755 -47.728 1.00 82.38 92 ASP A N 1
ATOM 763 C CA . ASP A 1 92 ? 36.343 4.354 -46.550 1.00 82.38 92 ASP A CA 1
ATOM 764 C C . ASP A 1 92 ? 37.375 4.675 -45.456 1.00 82.38 92 ASP A C 1
ATOM 766 O O . ASP A 1 92 ? 37.378 5.774 -44.887 1.00 82.38 92 ASP A O 1
ATOM 770 N N . LEU A 1 93 ? 38.308 3.752 -45.192 1.00 84.19 93 LEU A N 1
ATOM 771 C CA . LEU A 1 93 ? 39.399 3.972 -44.240 1.00 84.19 93 LEU A CA 1
ATOM 772 C C . LEU A 1 93 ? 40.337 5.101 -44.700 1.00 84.19 93 LEU A C 1
ATOM 774 O O . LEU A 1 93 ? 40.702 5.974 -43.907 1.00 84.19 93 LEU A O 1
ATOM 778 N N . VAL A 1 94 ? 40.715 5.115 -45.980 1.00 86.12 94 VAL A N 1
ATOM 779 C CA . VAL A 1 94 ? 41.550 6.165 -46.581 1.00 86.12 94 VAL A CA 1
ATOM 780 C C . VAL A 1 94 ? 40.820 7.508 -46.589 1.00 86.12 94 VAL A C 1
ATOM 782 O O . VAL A 1 94 ? 41.433 8.531 -46.278 1.00 86.12 94 VAL A O 1
ATOM 785 N N . SER A 1 95 ? 39.523 7.526 -46.886 1.00 84.81 95 SER A N 1
ATOM 786 C CA . SER A 1 95 ? 38.682 8.723 -46.883 1.00 84.81 95 SER A CA 1
ATOM 787 C C . SER A 1 95 ? 38.551 9.310 -45.483 1.00 84.81 95 SER A C 1
ATOM 789 O O . SER A 1 95 ? 38.703 10.520 -45.332 1.00 84.81 95 SER A O 1
ATOM 791 N N . ALA A 1 96 ? 38.382 8.481 -44.448 1.00 85.00 96 ALA A N 1
ATOM 792 C CA . ALA A 1 96 ? 38.377 8.928 -43.055 1.00 85.00 96 ALA A CA 1
ATOM 793 C C . ALA A 1 96 ? 39.737 9.518 -42.627 1.00 85.00 96 ALA A C 1
ATOM 795 O O . ALA A 1 96 ? 39.800 10.535 -41.930 1.00 85.00 96 ALA A O 1
ATOM 796 N N . LEU A 1 97 ? 40.846 8.912 -43.064 1.00 85.25 97 LEU A N 1
ATOM 797 C CA . LEU A 1 97 ? 42.194 9.425 -42.797 1.00 85.25 97 LEU A CA 1
ATOM 798 C C . LEU A 1 97 ? 42.474 10.740 -43.541 1.00 85.25 97 LEU A C 1
ATOM 800 O O . LEU A 1 97 ? 43.072 11.646 -42.961 1.00 85.25 97 LEU A O 1
ATOM 804 N N . ARG A 1 98 ? 42.028 10.870 -44.798 1.00 84.50 98 ARG A N 1
ATOM 805 C CA . ARG A 1 98 ? 42.155 12.100 -45.603 1.00 84.50 98 ARG A CA 1
ATOM 806 C C . ARG A 1 98 ? 41.255 13.225 -45.105 1.00 84.50 98 ARG A C 1
ATOM 808 O O . ARG A 1 98 ? 41.673 14.378 -45.146 1.00 84.50 98 ARG A O 1
ATOM 815 N N . SER A 1 99 ? 40.042 12.906 -44.652 1.00 84.00 99 SER A N 1
ATOM 816 C CA . SER A 1 99 ? 39.100 13.885 -44.099 1.00 84.00 99 SER A CA 1
ATOM 817 C C . SER A 1 99 ? 39.524 14.390 -42.718 1.00 84.00 99 SER A C 1
ATOM 819 O O . SER A 1 99 ? 39.044 15.431 -42.278 1.00 84.00 99 SER A O 1
ATOM 821 N N . GLY A 1 100 ? 40.427 13.675 -42.038 1.00 76.31 100 GLY A N 1
ATOM 822 C CA . GLY A 1 100 ? 40.928 14.027 -40.710 1.00 76.31 100 GLY A CA 1
ATOM 823 C C . GLY A 1 100 ? 39.995 13.636 -39.558 1.00 76.31 100 GLY A C 1
ATOM 824 O O . GLY A 1 100 ? 40.375 13.811 -38.398 1.00 76.31 100 GLY A O 1
ATOM 825 N N . GLU A 1 101 ? 38.824 13.042 -39.833 1.00 76.56 101 GLU A N 1
ATOM 826 C CA . GLU A 1 101 ? 37.830 12.669 -38.808 1.00 76.56 101 GLU A CA 1
ATOM 827 C C . GLU A 1 101 ? 38.395 11.677 -37.772 1.00 76.56 101 GLU A C 1
ATOM 829 O O . GLU A 1 101 ? 38.037 11.722 -36.591 1.00 76.56 101 GLU A O 1
ATOM 834 N N . VAL A 1 102 ? 39.339 10.828 -38.191 1.00 73.44 102 VAL A N 1
ATOM 835 C CA . VAL A 1 102 ? 40.006 9.826 -37.338 1.00 73.44 102 VAL A CA 1
ATOM 836 C C . VAL A 1 102 ? 40.781 10.475 -36.180 1.00 73.44 102 VAL A C 1
ATOM 838 O O . VAL A 1 102 ? 40.948 9.864 -35.125 1.00 73.44 102 VAL A O 1
ATOM 841 N N . PHE A 1 103 ? 41.225 11.726 -36.331 1.00 67.69 103 PHE A N 1
ATOM 842 C CA . PHE A 1 103 ? 42.001 12.438 -35.313 1.00 67.69 103 PHE A CA 1
ATOM 843 C C . PHE A 1 103 ? 41.153 13.387 -34.450 1.00 67.69 103 PHE A C 1
ATOM 845 O O . PHE A 1 103 ? 41.526 13.672 -33.311 1.00 67.69 103 PHE A O 1
ATOM 852 N N . ASP A 1 104 ? 39.988 13.833 -34.920 1.00 63.66 104 ASP A N 1
ATOM 853 C CA . ASP A 1 104 ? 39.189 14.843 -34.210 1.00 63.66 104 ASP A CA 1
ATOM 854 C C . ASP A 1 104 ? 38.414 14.293 -32.996 1.00 63.66 104 ASP A C 1
ATOM 856 O O . ASP A 1 104 ? 38.258 14.979 -31.976 1.00 63.66 104 ASP A O 1
ATOM 860 N N . LYS A 1 105 ? 37.947 13.038 -33.046 1.00 58.50 105 LYS A N 1
ATOM 861 C CA . LYS A 1 105 ? 37.020 12.499 -32.026 1.00 58.50 105 LYS A CA 1
ATOM 862 C C . LYS A 1 105 ? 37.670 11.976 -30.739 1.00 58.50 105 LYS A C 1
ATOM 864 O O . LYS A 1 105 ? 37.008 12.008 -29.698 1.00 58.50 105 LYS A O 1
ATOM 869 N N . ASP A 1 106 ? 38.939 11.557 -30.763 1.00 56.44 106 ASP A N 1
ATOM 870 C CA . ASP A 1 106 ? 39.601 10.942 -29.592 1.00 56.44 106 ASP A CA 1
ATOM 871 C C . ASP A 1 106 ? 40.821 11.700 -29.044 1.00 56.44 106 ASP A C 1
ATOM 873 O O . ASP A 1 106 ? 41.141 11.562 -27.855 1.00 56.44 106 ASP A O 1
ATOM 877 N N . LEU A 1 107 ? 41.444 12.606 -29.809 1.00 56.91 107 LEU A N 1
ATOM 878 C CA . LEU A 1 107 ? 42.519 13.459 -29.274 1.00 56.91 107 LEU A CA 1
ATOM 879 C C . LEU A 1 107 ? 42.019 14.390 -28.157 1.00 56.91 107 LEU A C 1
ATOM 881 O O . LEU A 1 107 ? 42.754 14.704 -27.217 1.00 56.91 107 LEU A O 1
ATOM 885 N N . SER A 1 108 ? 40.745 14.780 -28.204 1.00 57.00 108 SER A N 1
ATOM 886 C CA . SER A 1 108 ? 40.082 15.575 -27.165 1.00 57.00 108 SER A CA 1
ATOM 887 C C . SER A 1 108 ? 39.842 14.797 -25.860 1.00 57.00 108 SER A C 1
ATOM 889 O O . SER A 1 108 ? 39.792 15.410 -24.787 1.00 57.00 108 SER A O 1
ATOM 891 N N . LYS A 1 109 ? 39.765 13.459 -25.915 1.00 55.28 109 LYS A N 1
ATOM 892 C CA . LYS A 1 109 ? 39.591 12.581 -24.744 1.00 55.28 109 LYS A CA 1
ATOM 893 C C . LYS A 1 109 ? 40.928 12.131 -24.152 1.00 55.28 109 LYS A C 1
ATOM 895 O O . LYS A 1 109 ? 41.079 12.155 -22.932 1.00 55.28 109 LYS A O 1
ATOM 900 N N . MET A 1 110 ? 41.939 11.844 -24.978 1.00 54.84 110 MET A N 1
ATOM 901 C CA . MET A 1 110 ? 43.289 11.492 -24.500 1.00 54.84 110 MET A CA 1
ATOM 902 C C . MET A 1 110 ? 43.990 12.650 -23.769 1.00 54.84 110 MET A C 1
ATOM 904 O O . MET A 1 110 ? 44.758 12.427 -22.831 1.00 54.84 110 MET A O 1
ATOM 908 N N . LYS A 1 111 ? 43.708 13.905 -24.147 1.00 56.53 111 LYS A N 1
ATOM 909 C CA . LYS A 1 111 ? 44.365 15.095 -23.571 1.00 56.53 111 LYS A CA 1
ATOM 910 C C . LYS A 1 111 ? 43.854 15.479 -22.174 1.00 56.53 111 LYS A C 1
ATOM 912 O O . LYS A 1 111 ? 44.520 16.248 -21.482 1.00 56.53 111 LYS A O 1
ATOM 917 N N . ARG A 1 112 ? 42.712 14.937 -21.724 1.00 57.12 112 ARG A N 1
ATOM 918 C CA . ARG A 1 112 ? 42.128 15.232 -20.397 1.00 57.12 112 ARG A CA 1
ATOM 919 C C . ARG A 1 112 ? 42.687 14.367 -19.261 1.00 57.12 112 ARG A C 1
ATOM 921 O O . ARG A 1 112 ? 42.578 14.772 -18.111 1.00 57.12 112 ARG A O 1
ATOM 928 N N . ASN A 1 113 ? 43.373 13.260 -19.559 1.00 51.56 113 ASN A N 1
ATOM 929 C CA . ASN A 1 113 ? 43.952 12.387 -18.526 1.00 51.56 113 ASN A CA 1
A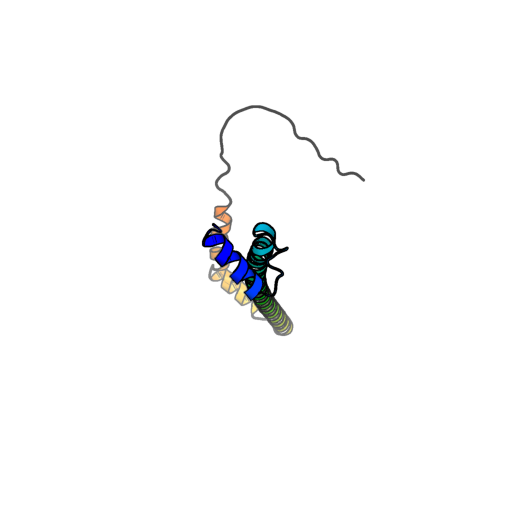TOM 930 C C . ASN A 1 113 ? 45.377 12.764 -18.081 1.00 51.56 113 ASN A C 1
ATOM 932 O O . ASN A 1 113 ? 45.924 12.123 -17.188 1.00 51.56 113 ASN A O 1
ATOM 936 N N . ARG A 1 114 ? 45.993 13.811 -18.649 1.00 57.62 114 ARG A N 1
ATOM 937 C CA . ARG A 1 114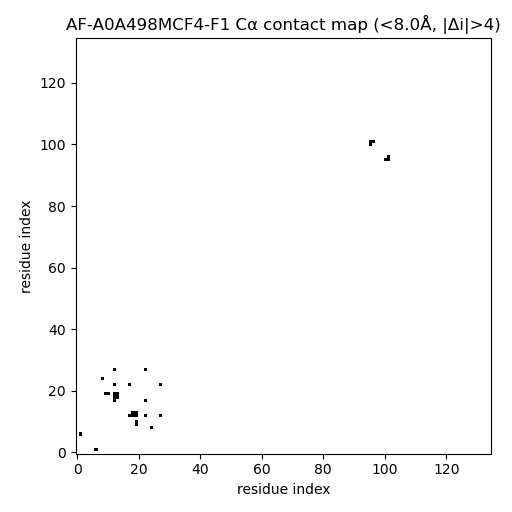 ? 47.365 14.229 -18.298 1.00 57.62 114 ARG A CA 1
ATOM 938 C C . ARG A 1 114 ? 47.422 15.626 -17.678 1.00 57.62 114 ARG A C 1
ATOM 940 O O . ARG A 1 114 ? 48.213 16.451 -18.120 1.00 57.62 114 ARG A O 1
ATOM 947 N N . LYS A 1 115 ? 46.597 15.916 -16.666 1.00 53.91 115 LYS A N 1
ATOM 948 C CA . LYS A 1 115 ? 46.868 17.008 -15.705 1.00 53.91 115 LYS A CA 1
ATOM 949 C C . LYS A 1 115 ? 45.937 16.938 -14.491 1.00 53.91 115 LYS A C 1
ATOM 951 O O . LYS A 1 115 ? 44.845 17.491 -14.526 1.00 53.91 115 LYS A O 1
ATOM 956 N N . ARG A 1 116 ? 46.415 16.288 -13.423 1.00 52.56 116 ARG A N 1
ATOM 957 C CA . ARG A 1 116 ? 46.414 16.748 -12.012 1.00 52.56 116 ARG A CA 1
ATOM 958 C C . ARG A 1 116 ? 46.732 15.572 -11.075 1.00 52.56 116 ARG A C 1
ATOM 960 O O . ARG A 1 116 ? 45.868 15.053 -10.387 1.00 52.56 116 ARG A O 1
ATOM 967 N N . ILE A 1 117 ? 48.008 15.193 -11.027 1.00 56.00 117 ILE A N 1
ATOM 968 C CA . ILE A 1 117 ? 48.621 14.679 -9.797 1.00 56.00 117 ILE A CA 1
ATOM 969 C C . ILE A 1 117 ? 49.677 15.719 -9.438 1.00 56.00 117 ILE A C 1
ATOM 971 O O . ILE A 1 117 ? 50.786 15.695 -9.955 1.00 56.00 117 ILE A O 1
ATOM 975 N N . ASN A 1 118 ? 49.278 16.714 -8.652 1.00 45.31 118 ASN A N 1
ATOM 976 C CA . ASN A 1 118 ? 50.211 17.464 -7.823 1.00 45.31 118 ASN A CA 1
ATOM 977 C C . ASN A 1 118 ? 49.446 17.921 -6.579 1.00 45.31 118 ASN A C 1
ATOM 979 O O . ASN A 1 118 ? 48.884 19.014 -6.549 1.00 45.31 118 ASN A O 1
ATOM 983 N N . SER A 1 119 ? 49.352 17.021 -5.602 1.00 44.31 119 SER A N 1
ATOM 984 C CA . SER A 1 119 ? 49.025 17.360 -4.224 1.00 44.31 119 SER A CA 1
ATOM 985 C C . SER A 1 119 ? 50.310 17.227 -3.4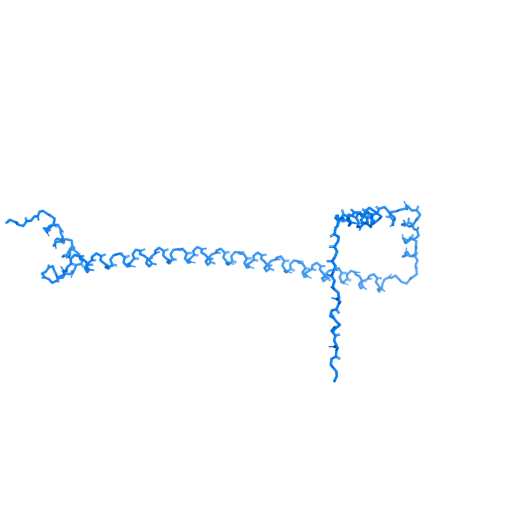22 1.00 44.31 119 SER A C 1
ATOM 987 O O . SER A 1 119 ? 50.815 16.124 -3.256 1.00 44.31 119 SER A O 1
ATOM 989 N N . GLN A 1 120 ? 50.791 18.384 -2.977 1.00 43.16 120 GLN A N 1
ATOM 990 C CA . GLN A 1 120 ? 51.470 18.625 -1.707 1.00 43.16 120 GLN A CA 1
ATOM 991 C C . GLN A 1 120 ? 52.760 17.851 -1.399 1.00 43.16 120 GLN A C 1
ATOM 993 O O . GLN A 1 120 ? 52.798 16.670 -1.074 1.00 43.16 120 GLN A O 1
ATOM 998 N N . THR A 1 121 ? 53.827 18.642 -1.374 1.00 46.81 121 THR A N 1
ATOM 999 C CA . THR A 1 121 ? 54.970 18.520 -0.474 1.00 46.81 121 THR A CA 1
ATOM 1000 C C . THR A 1 121 ? 54.541 18.316 0.988 1.00 46.81 121 THR A C 1
ATOM 1002 O O . THR A 1 121 ? 53.941 19.226 1.554 1.00 46.81 121 THR A O 1
ATOM 1005 N N . SER A 1 122 ? 54.913 17.189 1.603 1.00 37.78 122 SER A N 1
ATOM 1006 C CA . SER A 1 122 ? 55.562 17.120 2.930 1.00 37.78 122 SER A CA 1
ATOM 1007 C C . SER A 1 122 ? 55.775 15.659 3.358 1.00 37.78 122 SER A C 1
ATOM 1009 O O . SER A 1 122 ? 54.835 14.967 3.723 1.00 37.78 122 SER A O 1
ATOM 1011 N N . ASP A 1 123 ? 57.034 15.241 3.257 1.00 38.41 123 ASP A N 1
ATOM 1012 C CA . ASP A 1 123 ? 57.839 14.520 4.251 1.00 38.41 123 ASP A CA 1
ATOM 1013 C C . ASP A 1 123 ? 57.396 13.185 4.906 1.00 38.41 123 ASP A C 1
ATOM 1015 O O . ASP A 1 123 ? 56.323 13.018 5.475 1.00 38.41 123 ASP A O 1
ATOM 1019 N N . THR A 1 124 ? 58.389 12.292 4.952 1.00 46.78 124 THR A N 1
ATOM 1020 C CA . THR A 1 124 ? 58.585 11.100 5.800 1.00 46.78 124 THR A CA 1
ATOM 1021 C C . THR A 1 124 ? 57.699 9.846 5.647 1.00 46.78 124 THR A C 1
ATOM 1023 O O . THR A 1 124 ? 56.637 9.711 6.239 1.00 46.78 124 THR A O 1
ATOM 1026 N N . GLY A 1 125 ? 58.301 8.797 5.065 1.00 48.22 125 GLY A N 1
ATOM 1027 C CA . GLY A 1 125 ? 58.472 7.537 5.805 1.00 48.22 125 GLY A CA 1
ATOM 1028 C C . GLY A 1 125 ? 57.642 6.302 5.413 1.00 48.22 125 GLY A C 1
ATOM 1029 O O . GLY A 1 125 ? 56.440 6.252 5.633 1.00 48.22 125 GLY A O 1
ATOM 1030 N N . ARG A 1 126 ? 58.400 5.240 5.078 1.00 44.56 126 ARG A N 1
ATOM 1031 C CA . ARG A 1 126 ? 58.165 3.792 5.317 1.00 44.56 126 ARG A CA 1
ATOM 1032 C C . ARG A 1 126 ? 57.592 2.930 4.174 1.00 44.56 126 ARG A C 1
ATOM 1034 O O . ARG A 1 126 ? 56.414 2.960 3.859 1.00 44.56 126 ARG A O 1
ATOM 1041 N N . GLU A 1 127 ? 58.529 2.157 3.611 1.00 49.00 127 GLU A N 1
ATOM 1042 C CA . GLU A 1 127 ? 58.503 0.754 3.146 1.00 49.00 127 GLU A CA 1
ATOM 1043 C C . GLU A 1 127 ? 57.242 0.116 2.529 1.00 49.00 127 GLU A C 1
ATOM 1045 O O . GLU A 1 127 ? 56.126 0.188 3.028 1.00 49.00 127 GLU A O 1
ATOM 1050 N N . ARG A 1 128 ? 57.483 -0.638 1.448 1.00 47.38 128 ARG A N 1
ATOM 1051 C CA . ARG A 1 128 ? 56.500 -1.447 0.714 1.00 47.38 128 ARG A CA 1
ATOM 1052 C C . ARG A 1 128 ? 56.371 -2.847 1.340 1.00 47.38 128 ARG A C 1
ATOM 1054 O O . ARG A 1 128 ? 57.401 -3.508 1.462 1.00 47.38 128 ARG A O 1
ATOM 1061 N N . PRO A 1 129 ? 55.165 -3.386 1.598 1.00 51.06 129 PRO A N 1
ATOM 1062 C CA . PRO A 1 129 ? 54.997 -4.825 1.750 1.00 51.06 129 PRO A CA 1
ATOM 1063 C C . PRO A 1 129 ? 54.837 -5.482 0.369 1.00 51.06 129 PRO A C 1
ATOM 1065 O O . PRO A 1 129 ? 53.941 -5.149 -0.406 1.00 51.06 129 PRO A O 1
ATOM 1068 N N . ILE A 1 130 ? 55.743 -6.410 0.057 1.00 53.22 130 ILE A N 1
ATOM 1069 C CA . ILE A 1 130 ? 55.698 -7.283 -1.121 1.00 53.22 130 ILE A CA 1
ATOM 1070 C C . ILE A 1 130 ? 54.664 -8.383 -0.855 1.00 53.22 130 ILE A C 1
ATOM 1072 O O . ILE A 1 130 ? 54.827 -9.167 0.080 1.00 53.22 130 ILE A O 1
ATOM 1076 N N . THR A 1 131 ? 53.625 -8.487 -1.681 1.00 46.50 131 THR A N 1
ATOM 1077 C CA . THR A 1 131 ? 52.736 -9.654 -1.690 1.00 46.50 131 THR A CA 1
ATOM 1078 C C . THR A 1 131 ? 53.403 -10.795 -2.459 1.00 46.50 131 THR A C 1
ATOM 1080 O O . THR A 1 131 ? 53.645 -10.701 -3.661 1.00 46.50 131 THR A O 1
ATOM 1083 N N . LYS A 1 132 ? 53.733 -11.884 -1.755 1.00 46.06 132 LYS A N 1
ATOM 1084 C CA . LYS A 1 132 ? 54.130 -13.154 -2.374 1.00 46.06 132 LYS A CA 1
ATOM 1085 C C . LYS A 1 132 ? 52.889 -13.865 -2.927 1.00 46.06 132 LYS A C 1
ATOM 1087 O O . LYS A 1 132 ? 51.891 -13.990 -2.223 1.00 46.06 132 LYS A O 1
ATOM 1092 N N . LEU A 1 133 ? 52.976 -14.325 -4.175 1.00 49.34 133 LEU A N 1
ATOM 1093 C CA . LEU A 1 133 ? 52.084 -15.326 -4.764 1.00 49.34 133 LEU A CA 1
ATOM 1094 C C . LEU A 1 133 ? 52.537 -16.708 -4.266 1.00 49.34 133 LEU A C 1
ATOM 1096 O O . LEU A 1 133 ? 53.720 -17.029 -4.388 1.00 49.34 133 LEU A O 1
ATOM 1100 N N . ASN A 1 134 ? 51.618 -17.504 -3.721 1.00 44.44 134 ASN A N 1
ATOM 1101 C CA . ASN A 1 134 ? 51.885 -18.892 -3.344 1.00 44.44 134 ASN A CA 1
ATOM 1102 C C . ASN A 1 134 ? 51.596 -19.821 -4.535 1.00 44.44 134 ASN A C 1
ATOM 1104 O O . ASN A 1 134 ? 50.507 -19.752 -5.107 1.00 44.44 134 ASN A O 1
ATOM 1108 N N . PHE A 1 135 ? 52.565 -20.682 -4.855 1.00 46.38 135 PHE A N 1
ATOM 1109 C CA . PHE A 1 135 ? 52.345 -22.048 -5.338 1.00 46.38 135 PHE A CA 1
ATOM 1110 C C . PHE A 1 135 ? 52.696 -22.993 -4.190 1.00 46.38 135 PHE A C 1
ATOM 1112 O O . PHE A 1 135 ? 53.650 -22.654 -3.448 1.00 46.38 135 PHE A O 1
#

Organism: Labeo rohita (NCBI:txid84645)

pLDDT: mean 79.77, std 19.94, range [37.78, 98.69]

InterPro domains:
  IPR014767 Diaphanous autoregulatory domain [PS51231] (83-115)
  IPR015425 Formin, FH2 domain [PS51444] (1-65)
  IPR042201 Formin, FH2 domain superfamily [G3DSA:1.20.58.2220] (2-117)
  IPR051425 Formin Homology [PTHR45725] (8-116)

Secondary structure (DSSP, 8-state):
---HHHHHHHHHHHHTT--TTT--HHHHHHHHHHHHHHHHHHHHHHHHHHHHHHHHHHHHHHHHHHHHHHHHHHHHHHHHHTT-SSSSHHHHHHHHHHHTHHHHTTHHHHTTSSS------------PPP-PPP-

Mean predicted aligned error: 17.29 Å

Sequence (135 aa):
MTSASVLQFLKTVKHFGEDADKMQPDEFFGIFDQFLQSFAEARQENENMRRRKEEEERRARMEAQLKEQREKERKARKAKENGEDDGGEFDDLVSALRSGEVFDKDLSKMKRNRKRINSQTSDTGRERPITKLNF

Radius of gyration: 37.8 Å; Cα contacts (8 Å, |Δi|>4): 16; chains: 1; bounding box: 82×41×92 Å

Solvent-accessible surface area (backbone atoms only — not comparable to full-atom values): 8393 Å² total; per-residue (Å²): 132,85,52,72,68,56,55,52,48,43,52,51,36,46,72,76,70,45,60,52,91,77,59,48,69,70,61,59,52,44,55,52,51,55,46,53,51,54,50,53,50,52,52,51,50,52,52,51,52,53,52,50,53,54,51,50,52,52,50,51,52,53,51,51,51,53,51,51,51,53,50,51,51,53,52,52,51,53,52,48,70,76,66,62,85,85,80,57,71,67,53,53,52,49,46,37,60,73,70,43,58,76,57,65,75,50,56,70,58,64,63,65,78,76,76,86,90,81,81,77,93,76,86,85,87,83,86,83,86,82,83,80,84,85,129

Foldseek 3Di:
DDDPVLVVQLVVCVVVVHDSVPDDPCNVVVVVVVVVVVVVVVVVVVVVVVVVVVVVVVVVVVVVVVVVVVVVVVVVVVVVVVPDDDDPPVVVVVVCVVVVVVPPPPVVVVVVVPDDDDDDDDDDDDDDDDDDDDD